Protein AF-A0A2V2RR03-F1 (afdb_monomer_lite)

Sequence (140 aa):
MDYERQLKLQSFLDGELSEGEKREVANWLAQDKEATALLGELRNTRSAMVGFEIGLELPESREFFWSKVSRQIEALEPEPAVSSSPSWLRFLRRVLVPTAAIAALVLAAFLVTTQSPPRYSGAETALDDSGAFTYHDYDE

Radius of gyration: 44.6 Å; chains: 1; bounding box: 55×98×102 Å

pLDDT: mean 81.26, std 16.94, range [43.44, 97.75]

Secondary structure (DSSP, 8-state):
--HHHHHHHHHHHHT-S-HHHHHHHHHHHHH-HHHHHHHHHHHHHHHHHTT-S-----SS-HHHHHHHHHHHHHHHS----------HHHHHHHHHHHHHHHHHHHHHHHHHHHT-------------------------

Foldseek 3Di:
DDDVVLVLLVCLVVVVDDPVSVVVLVVVCVPDPVSVVSNVVVVVVVVVCVPVPPPDDDPDDPVVVVVVVVVVVVVPPPDPPPPPPPPVVVVVCVVVVVVVVVVVVVVVVVVVVVPDDDDPDDDPDDDDDDDDDDDDDDDD

Structure (mmCIF, N/CA/C/O backbone):
data_AF-A0A2V2RR03-F1
#
_entry.id   AF-A0A2V2RR03-F1
#
loop_
_atom_site.group_PDB
_atom_site.id
_atom_site.type_symbol
_atom_site.label_atom_id
_atom_site.label_alt_id
_atom_site.label_comp_id
_atom_site.label_asym_id
_atom_site.label_entity_id
_atom_site.label_seq_id
_atom_site.pdbx_PDB_ins_code
_atom_site.Cartn_x
_atom_site.Cartn_y
_atom_site.Cartn_z
_atom_site.occupancy
_atom_site.B_iso_or_equiv
_atom_site.auth_seq_id
_atom_site.auth_comp_id
_atom_site.auth_asym_id
_atom_site.auth_atom_id
_atom_site.pdbx_PDB_model_num
ATOM 1 N N . MET A 1 1 ? -20.525 -1.340 5.918 1.00 82.19 1 MET A N 1
ATOM 2 C CA . MET A 1 1 ? -19.130 -1.255 6.414 1.00 82.19 1 MET A CA 1
ATOM 3 C C . MET A 1 1 ? -18.468 0.091 6.078 1.00 82.19 1 MET A C 1
ATOM 5 O O . MET A 1 1 ? -18.813 0.661 5.054 1.00 82.19 1 MET A O 1
ATOM 9 N N . ASP A 1 2 ? -17.548 0.594 6.918 1.00 94.06 2 ASP A N 1
ATOM 10 C CA . ASP A 1 2 ? -16.790 1.856 6.717 1.00 94.06 2 ASP A CA 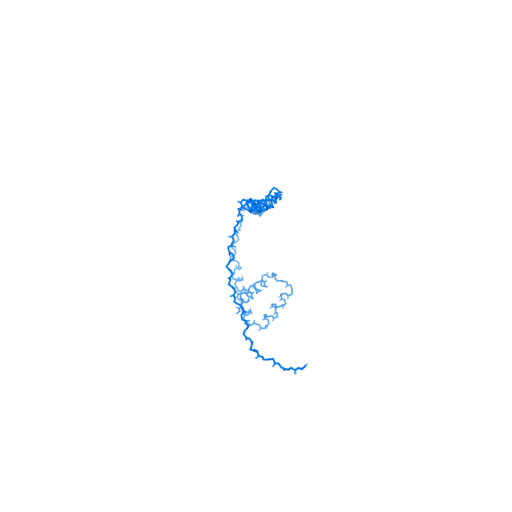1
ATOM 11 C C . ASP A 1 2 ? -15.483 1.653 5.916 1.00 94.06 2 ASP A C 1
ATOM 13 O O . ASP A 1 2 ? -14.931 0.551 5.920 1.00 94.06 2 ASP A O 1
ATOM 17 N N . TYR A 1 3 ? -14.981 2.703 5.261 1.00 95.75 3 TYR A N 1
ATOM 18 C CA . TYR A 1 3 ? -13.834 2.673 4.344 1.00 95.75 3 TYR A CA 1
ATOM 19 C C . TYR A 1 3 ? -12.522 2.244 5.015 1.00 95.75 3 TYR A C 1
ATOM 21 O O . TYR A 1 3 ? -11.841 1.351 4.515 1.00 95.75 3 TYR A O 1
ATOM 29 N N . GLU A 1 4 ? -12.207 2.782 6.194 1.00 96.25 4 GLU A N 1
ATOM 30 C CA . GLU A 1 4 ? -11.002 2.399 6.953 1.00 96.25 4 GLU A CA 1
ATOM 31 C C . GLU A 1 4 ? -10.974 0.896 7.256 1.00 96.25 4 GLU A C 1
ATOM 33 O O . GLU A 1 4 ? -9.943 0.224 7.196 1.00 96.25 4 GLU A O 1
ATOM 38 N N . ARG A 1 5 ? -12.150 0.323 7.522 1.00 95.00 5 ARG A N 1
ATOM 39 C CA . ARG A 1 5 ? -12.283 -1.111 7.771 1.00 95.00 5 ARG A CA 1
ATOM 40 C C . ARG A 1 5 ? -12.100 -1.937 6.496 1.00 95.00 5 ARG A C 1
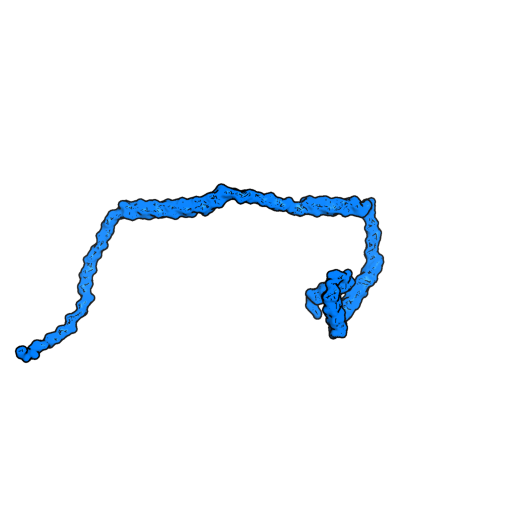ATOM 42 O O . ARG A 1 5 ? -11.582 -3.049 6.574 1.00 95.00 5 ARG A O 1
ATOM 49 N N . GLN A 1 6 ? -12.506 -1.416 5.338 1.00 96.38 6 GLN A N 1
ATOM 50 C CA . GLN A 1 6 ? -12.251 -2.058 4.043 1.00 96.38 6 GLN A CA 1
ATOM 51 C C . GLN A 1 6 ? -10.750 -2.089 3.741 1.00 96.38 6 GLN A C 1
ATOM 53 O O . GLN A 1 6 ? -10.234 -3.150 3.392 1.00 96.38 6 GLN A O 1
ATOM 58 N N . LEU A 1 7 ? -10.041 -0.976 3.959 1.00 97.19 7 LEU A N 1
ATOM 59 C CA . LEU A 1 7 ? -8.582 -0.923 3.825 1.00 97.19 7 LEU A CA 1
ATOM 60 C C . LEU A 1 7 ? -7.896 -1.909 4.772 1.00 97.19 7 LEU A C 1
ATOM 62 O O . LEU A 1 7 ? -7.027 -2.664 4.344 1.00 97.19 7 LEU A O 1
ATOM 66 N N . LYS A 1 8 ? -8.347 -1.997 6.029 1.00 96.94 8 LYS A N 1
ATOM 67 C CA . LYS A 1 8 ? -7.797 -2.962 6.993 1.00 96.94 8 LYS A CA 1
ATOM 68 C C . LYS A 1 8 ? -7.958 -4.418 6.526 1.00 96.94 8 LYS A C 1
ATOM 70 O O . LYS A 1 8 ? -7.048 -5.220 6.724 1.00 96.94 8 LYS A O 1
ATOM 75 N N . LEU A 1 9 ? -9.071 -4.771 5.869 1.00 97.19 9 LEU A N 1
ATOM 76 C CA . LEU A 1 9 ? -9.233 -6.097 5.250 1.00 97.19 9 LEU A CA 1
ATOM 77 C C . LEU A 1 9 ? -8.321 -6.313 4.035 1.00 97.19 9 LEU A C 1
ATOM 79 O O . LEU A 1 9 ? -7.837 -7.429 3.850 1.00 97.19 9 LEU A O 1
ATOM 83 N N . GLN A 1 10 ? -8.072 -5.280 3.225 1.00 97.31 10 GLN A N 1
ATOM 84 C CA . GLN A 1 10 ? -7.123 -5.360 2.107 1.00 97.31 10 GLN A CA 1
ATOM 85 C C . GLN A 1 10 ? -5.698 -5.584 2.621 1.00 97.31 10 GLN A C 1
ATOM 87 O O . GLN A 1 10 ? -5.071 -6.572 2.252 1.00 97.31 10 GLN A O 1
ATOM 92 N N . SER A 1 11 ? -5.238 -4.784 3.586 1.00 97.75 11 SER A N 1
ATOM 93 C CA . SER A 1 11 ? -3.927 -4.977 4.221 1.00 97.75 11 SER A CA 1
ATOM 94 C C . SER A 1 11 ? -3.793 -6.354 4.880 1.00 97.75 11 SER A C 1
ATOM 96 O O . SER A 1 11 ? -2.718 -6.953 4.868 1.00 97.75 11 SER A O 1
ATOM 98 N N . PHE A 1 12 ? -4.885 -6.893 5.439 1.00 97.38 12 PHE A N 1
ATOM 99 C CA . PHE A 1 12 ? -4.912 -8.263 5.955 1.00 97.38 12 PHE A CA 1
ATOM 100 C C . PHE A 1 12 ? -4.723 -9.311 4.846 1.00 97.38 12 PHE A C 1
ATOM 102 O O . PHE A 1 12 ? -3.983 -10.274 5.047 1.00 97.38 12 PHE A O 1
ATOM 109 N N . LEU A 1 13 ? -5.371 -9.135 3.688 1.00 96.62 13 LEU A N 1
ATOM 110 C CA . LEU A 1 13 ? -5.229 -10.018 2.523 1.00 96.62 13 LEU A CA 1
ATOM 111 C C . LEU A 1 13 ? -3.823 -9.956 1.904 1.00 96.62 13 LEU A C 1
ATOM 113 O O . LEU A 1 13 ? -3.309 -10.988 1.459 1.00 96.62 13 LEU A O 1
ATOM 117 N N . ASP A 1 14 ? -3.224 -8.768 1.888 1.00 95.31 14 ASP A N 1
ATOM 118 C CA . ASP A 1 14 ? -1.888 -8.525 1.340 1.00 95.31 14 ASP A CA 1
ATOM 119 C C . ASP A 1 14 ? -0.774 -8.973 2.299 1.00 95.31 14 ASP A C 1
ATOM 121 O O . ASP A 1 14 ? 0.339 -9.260 1.870 1.00 95.31 14 ASP A O 1
ATOM 125 N N . GLY A 1 15 ? -1.095 -9.151 3.585 1.00 96.06 15 GLY A N 1
ATOM 126 C CA . GLY A 1 15 ? -0.166 -9.645 4.604 1.00 96.06 15 GLY A CA 1
ATOM 127 C C . GLY A 1 15 ? 0.646 -8.553 5.304 1.00 96.06 15 GLY A C 1
ATOM 128 O O . GLY A 1 15 ? 1.530 -8.881 6.093 1.00 96.06 15 GLY A O 1
ATOM 129 N N . GLU A 1 16 ? 0.302 -7.286 5.075 1.00 96.94 16 GLU A N 1
ATOM 130 C CA . GLU A 1 16 ? 1.000 -6.089 5.568 1.00 96.94 16 GLU A CA 1
ATOM 131 C C . GLU A 1 16 ? 0.697 -5.756 7.043 1.00 96.94 16 GLU A C 1
ATOM 133 O O . GLU A 1 16 ? 1.344 -4.904 7.647 1.00 96.94 16 GLU A O 1
ATOM 138 N N . LEU A 1 17 ? -0.291 -6.419 7.656 1.00 96.56 17 LEU A N 1
ATOM 139 C CA . LEU A 1 17 ? -0.653 -6.183 9.058 1.00 96.56 17 LEU A CA 1
ATOM 140 C C . LEU A 1 17 ? 0.330 -6.822 10.048 1.00 96.56 17 LEU A C 1
ATOM 142 O O . LEU A 1 17 ? 0.863 -7.912 9.820 1.00 96.56 17 LEU A O 1
ATOM 146 N N . SER A 1 18 ? 0.486 -6.201 11.220 1.00 96.81 18 SER A N 1
ATOM 147 C CA . SER A 1 18 ? 1.224 -6.806 12.332 1.00 96.81 18 SER A CA 1
ATOM 148 C C . SER A 1 18 ? 0.489 -8.022 12.921 1.00 96.81 18 SER A C 1
ATOM 150 O O . SER A 1 18 ? -0.724 -8.185 12.782 1.00 96.81 18 SER A O 1
ATOM 152 N N . GLU A 1 19 ? 1.199 -8.879 13.663 1.00 95.25 19 GLU A N 1
ATOM 153 C CA . GLU A 1 19 ? 0.601 -10.070 14.294 1.00 95.25 19 GLU A CA 1
ATOM 154 C C . GLU A 1 19 ? -0.497 -9.751 15.323 1.00 95.25 19 GLU A C 1
ATOM 156 O O . GLU A 1 19 ? -1.347 -10.595 15.618 1.00 95.25 19 GLU A O 1
ATOM 161 N N . GLY A 1 20 ? -0.479 -8.554 15.917 1.00 96.38 20 GLY A N 1
ATOM 162 C CA . GLY A 1 20 ? -1.557 -8.086 16.792 1.00 96.38 20 GLY A CA 1
ATOM 163 C C . GLY A 1 20 ? -2.828 -7.785 16.001 1.00 96.38 20 GLY A C 1
ATOM 164 O O . GLY A 1 20 ? -3.903 -8.289 16.325 1.00 96.38 20 GLY A O 1
ATOM 165 N N . GLU A 1 21 ? -2.683 -7.033 14.915 1.00 96.19 21 GLU A N 1
ATOM 166 C CA . GLU A 1 21 ? -3.791 -6.617 14.053 1.00 96.19 21 GLU A CA 1
ATOM 167 C C . GLU A 1 21 ? -4.387 -7.791 13.276 1.00 96.19 21 GLU A C 1
ATOM 169 O O . GLU A 1 21 ? -5.605 -7.878 13.142 1.00 96.19 21 GLU A O 1
ATOM 174 N N . LYS A 1 22 ? -3.565 -8.751 12.834 1.00 97.31 22 LYS A N 1
ATOM 175 C CA . LYS A 1 22 ? -4.058 -9.990 12.210 1.00 97.31 22 LYS A CA 1
ATOM 176 C C . LYS A 1 22 ? -5.028 -10.742 13.121 1.00 97.31 22 LYS A C 1
ATOM 178 O O . LYS A 1 22 ? -6.057 -11.223 12.651 1.00 97.31 22 LYS A O 1
ATOM 183 N N . ARG A 1 23 ? -4.732 -10.827 14.424 1.00 96.69 23 ARG A N 1
ATOM 184 C CA . ARG A 1 23 ? -5.617 -11.471 15.412 1.00 96.69 23 ARG A CA 1
ATOM 185 C C . ARG A 1 23 ? -6.907 -10.687 15.624 1.00 96.69 23 ARG A C 1
ATOM 187 O O . ARG A 1 23 ? -7.972 -11.289 15.717 1.00 96.69 23 ARG A O 1
ATOM 194 N N . GLU A 1 24 ? -6.821 -9.362 15.674 1.00 96.38 24 GLU A N 1
ATOM 195 C CA . GLU A 1 24 ? -7.996 -8.491 15.764 1.00 96.38 24 GLU A CA 1
ATOM 196 C C . GLU A 1 24 ? -8.926 -8.691 14.559 1.00 96.38 24 GLU A C 1
ATOM 198 O O . GLU A 1 24 ? -10.120 -8.941 14.731 1.00 96.38 24 GLU A O 1
ATOM 203 N N . VAL A 1 25 ? -8.366 -8.669 13.346 1.00 96.38 25 VAL A N 1
ATOM 204 C CA . VAL A 1 25 ? -9.122 -8.888 12.108 1.00 96.38 25 VAL A CA 1
ATOM 205 C C . VAL A 1 25 ? -9.696 -10.305 12.052 1.00 96.38 25 VAL A C 1
ATOM 207 O O . VAL A 1 25 ? -10.854 -10.466 11.681 1.00 96.38 25 VAL A O 1
ATOM 210 N N . ALA A 1 26 ? -8.956 -11.330 12.485 1.00 95.88 26 ALA A N 1
ATOM 211 C CA . ALA A 1 26 ? -9.463 -12.702 12.552 1.00 95.88 26 ALA A CA 1
ATOM 212 C C . ALA A 1 26 ? -10.668 -12.843 13.501 1.00 95.88 26 ALA A C 1
ATOM 214 O O . ALA A 1 26 ? -11.656 -13.493 13.156 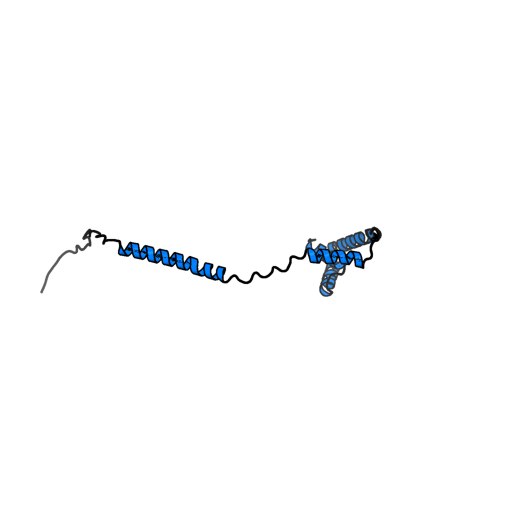1.00 95.88 26 ALA A O 1
ATOM 215 N N . ASN A 1 27 ? -10.617 -12.200 14.671 1.00 96.56 27 ASN A N 1
ATOM 216 C CA . ASN A 1 27 ? -11.735 -12.191 15.616 1.00 96.56 27 ASN A CA 1
ATOM 217 C C . ASN A 1 27 ? -12.953 -11.458 15.047 1.00 96.56 27 ASN A C 1
ATOM 219 O O . ASN A 1 27 ? -14.082 -11.915 15.210 1.00 96.56 27 ASN A O 1
ATOM 223 N N . TRP A 1 28 ? -12.725 -10.341 14.361 1.00 96.44 28 TRP A N 1
ATOM 224 C CA . TRP A 1 28 ? -13.789 -9.596 13.701 1.00 96.44 28 TRP A CA 1
ATOM 225 C C . TRP A 1 28 ? -14.435 -10.406 12.567 1.00 96.44 28 TRP A C 1
ATOM 227 O O . TRP A 1 28 ? -15.659 -10.520 12.534 1.00 96.44 28 TRP A O 1
ATOM 237 N N . LEU A 1 29 ? -13.645 -11.063 11.711 1.00 97.00 29 LEU A N 1
ATOM 238 C CA . LEU A 1 29 ? -14.145 -11.953 10.655 1.00 97.00 29 LEU A CA 1
ATOM 239 C C . LEU A 1 29 ? -14.995 -13.106 11.211 1.00 97.00 29 LEU A C 1
ATOM 241 O O . LEU A 1 29 ? -15.973 -13.503 10.588 1.00 97.00 29 LEU A O 1
ATOM 245 N N . ALA A 1 30 ? -14.675 -13.622 12.401 1.00 96.31 30 ALA A N 1
ATOM 246 C CA . ALA A 1 30 ? -15.467 -14.677 13.034 1.00 96.31 30 ALA A CA 1
ATOM 247 C C . ALA A 1 30 ? -16.882 -14.222 13.449 1.00 96.31 30 ALA A C 1
ATOM 249 O O . ALA A 1 30 ? -17.768 -15.058 13.632 1.00 96.31 30 ALA A O 1
ATOM 250 N N . GLN A 1 31 ? -17.097 -12.917 13.620 1.00 95.94 31 GLN A N 1
ATOM 251 C CA . GLN A 1 31 ? -18.343 -12.345 14.136 1.00 95.94 31 GLN A CA 1
ATOM 252 C C . GLN A 1 31 ? -19.133 -11.583 13.066 1.00 95.94 31 GLN A C 1
ATOM 254 O O . GLN A 1 31 ? -20.350 -11.440 13.182 1.00 95.94 31 GLN A O 1
ATOM 259 N N . ASP A 1 32 ? -18.458 -11.113 12.019 1.00 96.94 32 ASP A N 1
ATOM 260 C CA . ASP A 1 32 ? -19.019 -10.221 11.015 1.00 96.94 32 ASP A CA 1
ATOM 261 C C . ASP A 1 32 ? -19.126 -10.907 9.642 1.00 96.94 32 ASP A C 1
ATOM 263 O O . ASP A 1 32 ? -18.140 -11.224 8.964 1.00 96.94 32 ASP A O 1
ATOM 267 N N . LYS A 1 33 ? -20.377 -11.130 9.224 1.00 96.31 33 LYS A N 1
ATOM 268 C CA . LYS A 1 33 ? -20.701 -11.737 7.928 1.00 96.31 33 LYS A CA 1
ATOM 269 C C . LYS A 1 33 ? -20.409 -10.802 6.755 1.00 96.31 33 LYS A C 1
ATOM 271 O O . LYS A 1 33 ? -20.030 -11.299 5.698 1.00 96.31 33 LYS A O 1
ATOM 276 N N . GLU A 1 34 ? -20.580 -9.491 6.930 1.00 96.56 34 GLU A N 1
ATOM 277 C CA . GLU A 1 34 ? -20.292 -8.494 5.890 1.00 96.56 34 GLU A CA 1
ATOM 278 C C . GLU A 1 34 ? -18.782 -8.470 5.611 1.00 96.56 34 GLU A C 1
ATOM 280 O O . GLU A 1 34 ? -18.363 -8.585 4.459 1.00 96.56 34 GLU A O 1
ATOM 285 N N . ALA A 1 35 ? -17.960 -8.450 6.666 1.00 96.81 35 ALA A N 1
ATOM 286 C CA . ALA A 1 35 ? -16.500 -8.501 6.550 1.00 96.81 35 ALA A CA 1
ATOM 287 C C . ALA A 1 35 ? -16.004 -9.800 5.887 1.00 96.81 35 ALA A C 1
ATOM 289 O O . ALA A 1 35 ? -15.113 -9.773 5.035 1.00 96.81 35 ALA A O 1
ATOM 290 N N . THR A 1 36 ? -16.605 -10.941 6.240 1.00 97.56 36 THR A N 1
ATOM 291 C CA . THR A 1 36 ? -16.273 -12.240 5.631 1.00 97.56 36 THR A CA 1
ATOM 292 C C . THR A 1 36 ? -16.630 -12.285 4.146 1.00 97.56 36 THR A C 1
ATOM 294 O O . THR A 1 36 ? -15.838 -12.785 3.344 1.00 97.56 36 THR A O 1
ATOM 297 N N . ALA A 1 37 ? -17.798 -11.753 3.770 1.00 97.69 37 ALA A N 1
ATOM 298 C CA . ALA A 1 37 ? -18.225 -11.677 2.377 1.00 97.69 37 ALA A CA 1
ATOM 299 C C . ALA A 1 37 ? -17.265 -10.807 1.551 1.00 97.69 37 ALA A C 1
ATOM 301 O O . ALA A 1 37 ? -16.762 -11.269 0.526 1.00 97.69 37 ALA A O 1
ATOM 302 N N . LEU A 1 38 ? -16.923 -9.614 2.050 1.00 97.06 38 LEU A N 1
ATOM 303 C CA . LEU A 1 38 ? -15.987 -8.711 1.378 1.00 97.06 38 LEU A CA 1
ATOM 304 C C . LEU A 1 38 ? -14.595 -9.338 1.216 1.00 97.06 38 LEU A C 1
ATOM 306 O O . LEU A 1 38 ? -14.009 -9.280 0.138 1.00 97.06 38 LEU A O 1
ATOM 310 N N . LEU A 1 39 ? -14.065 -9.994 2.253 1.00 97.44 39 LEU A N 1
ATOM 311 C CA . LEU A 1 39 ? -12.784 -10.697 2.139 1.00 97.44 39 LEU A CA 1
ATOM 312 C C . LEU A 1 39 ? -12.838 -11.822 1.088 1.00 97.44 39 LEU A C 1
ATOM 314 O O . LEU A 1 39 ? -11.850 -12.068 0.392 1.00 97.44 39 LEU A O 1
ATOM 318 N N . GLY A 1 40 ? -13.983 -12.497 0.956 1.00 97.75 40 GLY A N 1
ATOM 319 C CA . GLY A 1 40 ? -14.234 -13.471 -0.107 1.00 97.75 40 GLY A CA 1
ATOM 320 C C . GLY A 1 40 ? -14.190 -12.845 -1.504 1.00 97.75 40 GLY A C 1
ATOM 321 O O . GLY A 1 40 ? -13.503 -13.364 -2.382 1.00 97.75 40 GLY A O 1
ATOM 322 N N . GLU A 1 41 ? -14.853 -11.707 -1.703 1.00 97.06 41 GLU A N 1
ATOM 323 C CA . GLU A 1 41 ? -14.832 -10.963 -2.972 1.00 97.06 41 GLU A CA 1
ATOM 324 C C . GLU A 1 41 ? -13.430 -10.468 -3.345 1.00 97.06 41 GLU A C 1
ATOM 326 O O . GLU A 1 41 ? -13.012 -10.601 -4.499 1.00 97.06 41 GLU A O 1
ATOM 331 N N . LEU A 1 42 ? -12.665 -9.963 -2.371 1.00 97.00 42 LEU A N 1
ATOM 332 C CA . LEU A 1 42 ? -11.281 -9.532 -2.584 1.00 97.00 42 LEU A CA 1
ATOM 333 C C . LEU A 1 42 ? -10.385 -10.705 -3.005 1.00 97.00 42 LEU A C 1
ATOM 335 O O . LEU A 1 42 ? -9.595 -10.582 -3.941 1.00 97.00 42 LEU A O 1
ATOM 339 N N . ARG A 1 43 ? -10.543 -11.874 -2.368 1.00 96.69 43 ARG A N 1
ATOM 340 C CA . ARG A 1 43 ? -9.830 -13.100 -2.764 1.00 96.69 43 ARG A CA 1
ATOM 341 C C . ARG A 1 43 ? -10.195 -13.536 -4.177 1.00 96.69 43 ARG A C 1
ATOM 343 O O . ARG A 1 43 ? -9.298 -13.838 -4.956 1.00 96.69 43 ARG A O 1
ATOM 350 N N . ASN A 1 44 ? -11.482 -13.523 -4.513 1.00 95.69 44 ASN A N 1
ATOM 351 C CA . ASN A 1 44 ? -11.949 -13.879 -5.851 1.00 95.69 44 ASN A CA 1
ATOM 352 C C . ASN A 1 44 ? -11.391 -12.922 -6.907 1.00 95.69 44 ASN A C 1
ATOM 354 O O . ASN A 1 44 ? -10.926 -13.377 -7.947 1.00 95.69 44 ASN A O 1
ATOM 358 N N . THR A 1 45 ? -11.376 -11.620 -6.620 1.00 93.31 45 THR A N 1
ATOM 359 C CA . THR A 1 45 ? -10.778 -10.605 -7.497 1.00 93.31 45 THR A CA 1
ATOM 360 C C . THR A 1 45 ? -9.290 -10.869 -7.703 1.00 93.31 45 THR A C 1
ATOM 362 O O . THR A 1 45 ? -8.843 -10.957 -8.844 1.00 93.31 45 THR A O 1
ATOM 365 N N . ARG A 1 46 ? -8.530 -11.090 -6.621 1.00 91.69 46 ARG A N 1
ATOM 366 C CA . ARG A 1 46 ? -7.103 -11.435 -6.709 1.00 91.69 46 ARG A CA 1
ATOM 367 C C . ARG A 1 46 ? -6.894 -12.677 -7.570 1.00 91.69 46 ARG A C 1
ATOM 369 O O . ARG A 1 46 ? -6.082 -12.647 -8.484 1.00 91.69 46 ARG A O 1
ATOM 376 N N . SER A 1 47 ? -7.649 -13.745 -7.322 1.00 91.44 47 SER A N 1
ATOM 377 C CA . SER A 1 47 ? -7.573 -14.979 -8.110 1.00 91.44 47 SER A CA 1
ATOM 378 C C . SER A 1 47 ? -7.948 -14.774 -9.576 1.00 91.44 47 SER A C 1
ATOM 380 O O . SER A 1 47 ? -7.314 -15.372 -10.437 1.00 91.44 47 SER A O 1
ATOM 382 N N . ALA A 1 48 ? -8.932 -13.924 -9.872 1.00 90.94 48 ALA A N 1
ATOM 383 C CA . ALA A 1 48 ? -9.315 -13.592 -11.240 1.00 90.94 48 ALA A CA 1
ATOM 384 C C . ALA A 1 48 ? -8.234 -12.789 -11.974 1.00 90.94 48 ALA A C 1
ATOM 386 O O . ALA A 1 48 ? -8.171 -12.858 -13.194 1.00 90.94 48 ALA A O 1
ATOM 387 N N . MET A 1 49 ? -7.387 -12.048 -11.253 1.00 88.19 49 MET A N 1
ATOM 388 C CA . MET A 1 49 ? -6.258 -11.309 -11.824 1.00 88.19 49 MET A CA 1
ATOM 389 C C . MET A 1 49 ? -5.010 -12.179 -12.033 1.00 88.19 49 MET A C 1
ATOM 391 O O . MET A 1 49 ? -4.193 -11.865 -12.900 1.00 88.19 49 MET A O 1
ATOM 395 N N . VAL A 1 50 ? -4.859 -13.282 -11.288 1.00 85.25 50 VAL A N 1
ATOM 396 C CA . VAL A 1 50 ? -3.728 -14.209 -11.458 1.00 85.25 50 VAL A CA 1
ATOM 397 C C . VAL A 1 50 ? -3.731 -14.760 -12.889 1.00 85.25 50 VAL A C 1
ATOM 399 O O . VAL A 1 50 ? -4.675 -15.419 -13.314 1.00 85.25 50 VAL A O 1
ATOM 402 N N . GLY A 1 51 ? -2.656 -14.493 -13.633 1.00 73.50 51 GLY A N 1
ATOM 403 C CA . GLY A 1 51 ? -2.501 -14.900 -15.036 1.00 73.50 51 GLY A CA 1
ATOM 404 C C . GLY A 1 51 ? -2.893 -13.840 -16.074 1.00 73.50 51 GLY A C 1
ATOM 405 O O . GLY A 1 51 ? -2.600 -14.033 -17.251 1.00 73.50 51 GLY A O 1
ATOM 406 N N . PHE A 1 52 ? -3.483 -12.713 -15.658 1.00 73.00 52 PHE A N 1
ATOM 407 C CA . PHE A 1 52 ? -3.659 -11.519 -16.504 1.00 73.00 52 PHE A CA 1
ATOM 408 C C . PHE A 1 52 ? -2.534 -10.494 -16.342 1.00 73.00 52 PHE A C 1
ATOM 410 O O . PHE A 1 52 ? -2.515 -9.474 -17.031 1.00 73.00 52 PHE A O 1
ATOM 417 N N . GLU A 1 53 ? -1.576 -10.764 -15.458 1.00 75.38 53 GLU A N 1
ATOM 418 C CA . GLU A 1 53 ? -0.309 -10.049 -15.440 1.00 75.38 53 GLU A CA 1
ATOM 419 C C . GLU A 1 53 ? 0.429 -10.392 -16.734 1.00 75.38 53 GLU A C 1
ATOM 421 O O . GLU A 1 53 ? 0.985 -11.480 -16.893 1.00 75.38 53 GLU A O 1
ATOM 426 N N . ILE A 1 54 ? 0.372 -9.478 -17.705 1.00 74.00 54 ILE A N 1
ATOM 427 C CA . ILE A 1 54 ? 1.192 -9.576 -18.906 1.00 74.00 54 ILE A CA 1
ATOM 428 C C . ILE A 1 54 ? 2.630 -9.640 -18.400 1.00 74.00 54 ILE A C 1
ATOM 430 O O . ILE A 1 54 ? 3.101 -8.688 -17.777 1.00 74.00 54 ILE A O 1
ATOM 434 N N . GLY A 1 55 ? 3.300 -10.769 -18.638 1.00 70.31 55 GLY A N 1
ATOM 435 C CA . GLY A 1 55 ? 4.721 -10.959 -18.362 1.00 70.31 55 GLY A CA 1
ATOM 436 C C . GLY A 1 55 ? 5.549 -10.062 -19.275 1.00 70.31 55 GLY A C 1
ATOM 437 O O . GLY A 1 55 ? 6.180 -10.534 -20.216 1.00 70.31 55 GLY A O 1
ATOM 438 N N . LEU A 1 56 ? 5.464 -8.753 -19.051 1.00 76.38 56 LEU A N 1
ATOM 439 C CA . LEU A 1 56 ? 6.211 -7.735 -19.761 1.00 76.38 56 LEU A CA 1
ATOM 440 C C . LEU A 1 56 ? 7.666 -7.877 -19.343 1.00 76.38 56 LEU A C 1
ATOM 442 O O . LEU A 1 56 ? 8.092 -7.369 -18.306 1.00 76.38 56 LEU A O 1
ATOM 446 N N . GLU A 1 57 ? 8.426 -8.589 -20.162 1.00 81.94 57 GLU A N 1
ATOM 447 C CA . GLU A 1 57 ? 9.871 -8.558 -20.061 1.00 81.94 57 GLU A CA 1
ATOM 448 C C . GLU A 1 57 ? 10.356 -7.186 -20.528 1.00 81.94 57 GLU A C 1
ATOM 450 O O . GLU A 1 57 ? 10.081 -6.734 -21.643 1.00 81.94 57 GLU A O 1
ATOM 455 N N . LEU A 1 58 ? 11.061 -6.494 -19.638 1.00 82.69 58 LEU A N 1
ATOM 456 C CA . LEU A 1 58 ? 11.777 -5.284 -20.001 1.00 82.69 58 LEU A CA 1
ATOM 457 C C . LEU A 1 58 ? 12.921 -5.675 -20.952 1.00 82.69 58 LEU A C 1
ATOM 459 O O . LEU A 1 58 ? 13.635 -6.638 -20.673 1.00 82.69 58 LEU A O 1
ATOM 463 N N . PRO A 1 59 ? 13.159 -4.922 -22.043 1.00 87.94 59 PRO A N 1
ATOM 464 C CA . PRO A 1 59 ? 14.256 -5.201 -22.976 1.00 87.94 59 PRO A CA 1
ATOM 465 C C . PRO A 1 59 ? 15.644 -4.933 -22.367 1.00 87.94 59 PRO A C 1
ATOM 467 O O . PRO A 1 59 ? 16.664 -5.111 -23.028 1.00 87.94 59 PRO A O 1
ATOM 470 N N . GLU A 1 60 ? 15.688 -4.460 -21.124 1.00 89.75 60 GLU A N 1
ATOM 471 C CA . GLU A 1 60 ? 16.894 -4.112 -20.394 1.00 89.75 60 GLU A CA 1
ATOM 472 C C . GLU A 1 60 ? 17.037 -4.935 -19.118 1.00 89.75 60 GLU A C 1
ATOM 474 O O . GLU A 1 60 ? 16.056 -5.437 -18.567 1.00 89.75 60 GLU A O 1
ATOM 479 N N . SER A 1 61 ? 18.275 -5.062 -18.632 1.00 91.44 61 SER A N 1
ATOM 480 C CA . SER A 1 61 ? 18.520 -5.768 -17.378 1.00 91.44 61 SER A CA 1
ATOM 481 C C . SER A 1 61 ? 17.831 -5.049 -16.217 1.00 91.44 61 SER A C 1
ATOM 483 O O . SER A 1 61 ? 17.704 -3.818 -16.195 1.00 91.44 61 SER A O 1
ATOM 485 N N . ARG A 1 62 ? 17.418 -5.830 -15.217 1.00 88.88 62 ARG A N 1
ATOM 486 C CA . ARG A 1 62 ? 16.772 -5.324 -14.004 1.00 88.88 62 ARG A CA 1
ATOM 487 C C . ARG A 1 62 ? 17.614 -4.232 -13.338 1.00 88.88 62 ARG A C 1
ATOM 489 O O . ARG A 1 62 ? 17.077 -3.207 -12.929 1.00 88.88 62 ARG A O 1
ATOM 496 N N . GLU A 1 63 ? 18.924 -4.437 -13.244 1.00 93.19 63 GLU A N 1
ATOM 497 C CA . GLU A 1 63 ? 19.867 -3.506 -12.616 1.00 93.19 63 GLU A CA 1
ATOM 498 C C . GLU A 1 63 ? 19.914 -2.178 -13.372 1.00 93.19 63 GLU A C 1
ATOM 500 O O . GLU A 1 63 ? 19.928 -1.113 -12.754 1.00 93.19 63 GLU A O 1
ATOM 505 N N . PHE A 1 64 ? 19.889 -2.230 -14.706 1.00 94.31 64 PHE A N 1
ATOM 506 C CA . PHE A 1 64 ? 19.892 -1.031 -15.531 1.00 94.31 64 PHE A CA 1
ATOM 507 C C . PHE A 1 64 ? 18.595 -0.231 -15.365 1.00 94.31 64 PHE A C 1
ATOM 509 O O . PHE A 1 64 ? 18.667 0.978 -15.126 1.00 94.31 64 PHE A O 1
ATOM 516 N N . PHE A 1 65 ? 17.435 -0.895 -15.384 1.00 93.19 65 PHE A N 1
ATOM 517 C CA . PHE A 1 65 ? 16.140 -0.250 -15.139 1.00 93.19 65 PHE A CA 1
ATOM 518 C C . PHE A 1 65 ? 16.102 0.444 -13.770 1.00 93.19 65 PHE A C 1
ATOM 520 O O . PHE A 1 65 ? 15.859 1.650 -13.683 1.00 93.19 65 PHE A O 1
ATOM 527 N N . TRP A 1 66 ? 16.426 -0.285 -12.696 1.00 95.31 66 TRP A N 1
ATOM 528 C CA . TRP A 1 66 ? 16.404 0.275 -11.340 1.00 95.31 66 TRP A CA 1
ATOM 529 C C . TRP A 1 66 ? 17.445 1.380 -11.136 1.00 95.31 66 TRP A C 1
ATOM 531 O O . TRP A 1 66 ? 17.179 2.329 -10.398 1.00 95.31 66 TRP A O 1
ATOM 541 N N . SER A 1 67 ? 18.585 1.334 -11.835 1.00 94.81 67 SER A N 1
ATOM 542 C CA . SER A 1 67 ? 19.575 2.417 -11.778 1.00 94.81 67 SER A CA 1
ATOM 543 C C . SER A 1 67 ? 19.037 3.743 -12.327 1.00 94.81 67 SER A C 1
ATOM 545 O O . SER A 1 67 ? 19.335 4.800 -11.769 1.00 94.81 67 SER A O 1
ATOM 547 N N . LYS A 1 68 ? 18.212 3.710 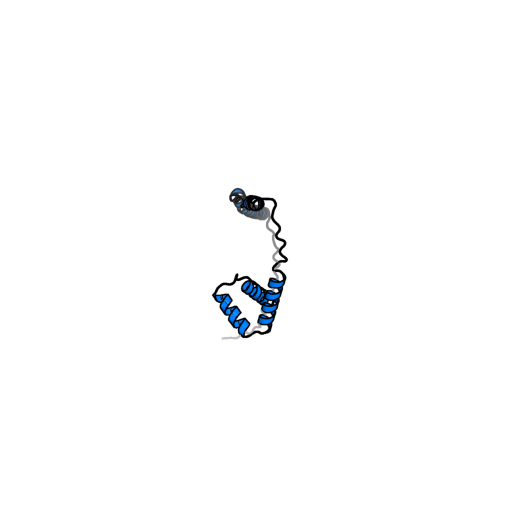-13.384 1.00 94.50 68 LYS A N 1
ATOM 548 C CA . LYS A 1 68 ? 17.566 4.915 -13.926 1.00 94.50 68 LYS A CA 1
ATOM 549 C C . LYS A 1 68 ? 16.561 5.485 -12.939 1.00 94.50 68 LYS A C 1
ATOM 551 O O . LYS A 1 68 ? 16.560 6.690 -12.719 1.00 94.50 68 LYS A O 1
ATOM 556 N N . VAL A 1 69 ? 15.742 4.619 -12.335 1.00 93.81 69 VAL A N 1
ATOM 557 C CA . VAL A 1 69 ? 14.753 5.021 -11.325 1.00 93.81 69 VAL A CA 1
ATOM 558 C C . VAL A 1 69 ? 15.445 5.687 -10.133 1.00 93.81 69 VAL A C 1
ATOM 560 O O . VAL A 1 69 ? 15.051 6.790 -9.772 1.00 93.81 69 VAL A O 1
ATOM 563 N N . SER A 1 70 ? 16.515 5.088 -9.590 1.00 93.88 70 SER A N 1
ATOM 564 C CA . SER A 1 70 ? 17.303 5.677 -8.488 1.00 93.88 70 SER A CA 1
ATOM 565 C C . SER A 1 70 ? 17.800 7.077 -8.838 1.00 93.88 70 SER A C 1
ATOM 567 O O . SER A 1 70 ? 17.518 8.034 -8.126 1.00 93.88 70 SER A O 1
ATOM 569 N N . ARG A 1 71 ? 18.452 7.221 -9.998 1.00 92.38 71 ARG A N 1
ATOM 570 C CA . ARG A 1 71 ? 18.972 8.514 -10.465 1.00 92.38 71 ARG A CA 1
ATOM 571 C C . ARG A 1 71 ? 17.873 9.556 -10.645 1.00 92.38 71 ARG A C 1
ATOM 573 O O . ARG A 1 71 ? 18.096 10.730 -10.379 1.00 92.38 71 ARG A O 1
ATOM 580 N N . GLN A 1 72 ? 16.703 9.142 -11.127 1.00 93.25 72 GLN A N 1
ATOM 581 C CA . GLN A 1 72 ? 15.573 10.044 -11.319 1.00 93.25 72 GLN A CA 1
ATOM 582 C C . GLN A 1 72 ? 14.992 10.503 -9.976 1.00 93.25 72 GLN A C 1
ATOM 584 O O . GLN A 1 72 ? 14.620 11.666 -9.859 1.00 93.25 72 GLN A O 1
ATOM 589 N N . ILE A 1 73 ? 14.929 9.616 -8.976 1.00 91.44 73 ILE A N 1
ATOM 590 C CA . ILE A 1 73 ? 14.512 9.961 -7.611 1.00 91.44 73 ILE A CA 1
ATOM 591 C C . ILE A 1 73 ? 15.504 10.954 -7.006 1.00 91.44 73 ILE A C 1
ATOM 593 O O . ILE A 1 73 ? 15.086 12.029 -6.596 1.00 91.44 73 ILE A O 1
ATOM 597 N N . GLU A 1 74 ? 16.802 10.651 -7.045 1.00 91.00 74 GLU A N 1
ATOM 598 C CA . GLU A 1 74 ? 17.865 11.537 -6.547 1.00 91.00 74 GLU A CA 1
ATOM 599 C C . GLU A 1 74 ? 17.833 12.917 -7.225 1.00 91.00 74 GLU A C 1
ATOM 601 O O . GLU A 1 74 ? 18.032 13.937 -6.578 1.00 91.00 74 GLU A O 1
ATOM 606 N N . ALA A 1 75 ? 17.542 12.972 -8.529 1.00 88.88 75 ALA A N 1
ATOM 607 C CA . ALA A 1 75 ? 17.437 14.232 -9.263 1.00 88.88 75 ALA A CA 1
ATOM 608 C C . ALA A 1 75 ? 16.172 15.045 -8.926 1.00 88.88 75 ALA A C 1
ATOM 610 O O . ALA A 1 75 ? 16.150 16.258 -9.137 1.00 88.88 75 ALA A O 1
ATOM 611 N N . LEU A 1 76 ? 15.103 14.380 -8.477 1.00 86.81 76 LEU A N 1
ATOM 612 C CA . LEU A 1 76 ? 13.837 15.006 -8.087 1.00 86.81 76 LEU A CA 1
ATOM 613 C C . LEU A 1 76 ? 13.765 15.307 -6.590 1.00 86.81 76 LEU A C 1
ATOM 615 O O . LEU A 1 76 ? 12.899 16.082 -6.177 1.00 86.81 76 LEU A O 1
ATOM 619 N N . GLU A 1 77 ? 14.644 14.712 -5.783 1.00 80.88 77 GLU A N 1
ATOM 620 C CA . GLU A 1 77 ? 14.785 15.084 -4.388 1.00 80.88 77 GLU A CA 1
ATOM 621 C C . GLU A 1 77 ? 15.210 16.554 -4.319 1.00 80.88 77 GLU A C 1
ATOM 623 O O . GLU A 1 77 ? 16.238 16.940 -4.882 1.00 80.88 77 GLU A O 1
ATOM 628 N N . PRO A 1 78 ? 14.407 17.420 -3.674 1.00 71.00 78 PRO A N 1
ATOM 629 C CA . PRO A 1 78 ? 14.818 18.791 -3.469 1.00 71.00 78 PRO A CA 1
ATOM 630 C C . PRO A 1 78 ? 16.104 18.765 -2.649 1.00 71.00 78 PRO A C 1
ATOM 632 O O . PRO A 1 78 ? 16.111 18.244 -1.532 1.00 71.00 78 PRO A O 1
ATOM 635 N N . GLU A 1 79 ? 17.170 19.338 -3.215 1.00 68.94 79 GLU A N 1
ATOM 636 C CA . GLU A 1 79 ? 18.408 19.645 -2.499 1.00 68.94 79 GLU A CA 1
ATOM 637 C C . GLU A 1 79 ? 18.038 20.132 -1.091 1.00 68.94 79 GLU A C 1
ATOM 639 O O . GLU A 1 79 ? 17.211 21.053 -0.978 1.00 68.94 79 GLU A O 1
ATOM 644 N N . PRO A 1 80 ? 18.575 19.513 -0.019 1.00 65.31 80 PRO A N 1
ATOM 645 C CA . PRO A 1 80 ? 18.256 19.925 1.337 1.00 65.31 80 PRO A CA 1
ATOM 646 C C . PRO A 1 80 ? 18.517 21.419 1.410 1.00 65.31 80 PRO A C 1
ATOM 648 O O . PRO A 1 80 ? 19.640 21.852 1.154 1.00 65.31 80 PRO A O 1
ATOM 651 N N . ALA A 1 81 ? 17.456 22.195 1.669 1.00 61.78 81 ALA A N 1
ATOM 652 C CA . ALA A 1 81 ? 17.497 23.647 1.613 1.00 61.78 81 ALA A CA 1
ATOM 653 C C . ALA A 1 81 ? 18.743 24.106 2.360 1.00 61.78 81 ALA A C 1
ATOM 655 O O . ALA A 1 81 ? 18.809 23.953 3.583 1.00 61.78 81 ALA A O 1
ATOM 656 N N . VAL A 1 82 ? 19.745 24.589 1.613 1.00 62.53 82 VAL A N 1
ATOM 657 C CA . VAL A 1 82 ? 21.008 25.047 2.182 1.00 62.53 82 VAL A CA 1
ATOM 658 C C . VAL A 1 82 ? 20.592 26.065 3.219 1.00 62.53 82 VAL A C 1
ATOM 660 O O . VAL A 1 82 ? 20.015 27.095 2.863 1.00 62.53 82 VAL A O 1
ATOM 663 N N . SER A 1 83 ? 20.741 25.719 4.499 1.00 59.72 83 SER A N 1
ATOM 664 C CA . SER A 1 83 ? 20.210 26.531 5.580 1.00 59.72 83 SER A CA 1
ATOM 665 C C . SER A 1 83 ? 20.845 27.898 5.417 1.00 59.72 83 SER A C 1
ATOM 667 O O . SER A 1 83 ? 22.050 28.045 5.626 1.00 59.72 83 SER A O 1
ATOM 669 N N . SER A 1 84 ? 20.072 28.877 4.944 1.00 62.81 84 SER A N 1
ATOM 670 C CA . SER A 1 84 ? 20.583 30.219 4.739 1.00 62.81 84 SER A CA 1
ATOM 671 C C . SER A 1 84 ? 21.053 30.681 6.107 1.00 62.81 84 SER A C 1
ATOM 673 O O . SER A 1 84 ? 20.217 30.848 7.003 1.00 62.81 84 SER A O 1
ATOM 675 N N . SER A 1 85 ? 22.371 30.800 6.293 1.00 65.44 85 SER A N 1
ATOM 676 C CA . SER A 1 85 ? 22.951 31.221 7.564 1.00 65.44 85 SER A CA 1
ATOM 677 C C . SER A 1 85 ? 22.182 32.439 8.069 1.00 65.44 85 SER A C 1
ATOM 679 O O . SER A 1 85 ? 21.901 33.344 7.270 1.00 65.44 85 SER A O 1
ATOM 681 N N . PRO A 1 86 ? 21.783 32.472 9.352 1.00 65.62 86 PRO A N 1
ATOM 682 C CA . PRO A 1 86 ? 20.956 33.547 9.868 1.00 65.62 86 PRO A CA 1
ATOM 683 C C . PRO A 1 86 ? 21.640 34.883 9.579 1.00 65.62 86 PRO A C 1
ATOM 685 O O . PRO A 1 86 ? 22.735 35.170 10.061 1.00 65.62 86 PRO A O 1
ATOM 688 N N . SER A 1 87 ? 21.006 35.695 8.730 1.00 75.19 87 SER A N 1
ATOM 689 C CA . SER A 1 87 ? 21.541 36.994 8.341 1.00 75.19 87 SER A CA 1
ATOM 690 C C . SER A 1 87 ? 21.440 37.926 9.545 1.00 75.19 87 SER A C 1
ATOM 692 O O . SER A 1 87 ? 20.391 38.521 9.804 1.00 75.19 87 SER A O 1
ATOM 694 N N . TRP A 1 88 ? 22.530 38.033 10.306 1.00 77.88 88 TRP A N 1
ATOM 695 C CA . TRP A 1 88 ? 22.661 38.910 11.474 1.00 77.88 88 TRP A CA 1
ATOM 696 C C . TRP A 1 88 ? 22.230 40.354 11.161 1.00 77.88 88 TRP A C 1
ATOM 698 O O . TRP A 1 88 ? 21.585 41.008 11.977 1.00 77.88 88 TRP A O 1
ATOM 708 N N . LEU A 1 89 ? 22.473 40.808 9.927 1.00 79.19 89 LEU A N 1
ATOM 709 C CA . LEU A 1 89 ? 22.021 42.095 9.395 1.00 79.19 89 LEU A CA 1
ATOM 710 C C . LEU A 1 89 ? 20.491 42.234 9.386 1.00 79.19 89 LEU A C 1
ATOM 712 O O . LEU A 1 89 ? 19.965 43.308 9.683 1.00 79.19 89 LEU A O 1
ATOM 716 N N . ARG A 1 90 ? 19.757 41.163 9.063 1.00 80.31 90 ARG A N 1
ATOM 717 C CA . ARG A 1 90 ? 18.285 41.154 9.049 1.00 80.31 90 ARG A CA 1
ATOM 718 C C . ARG A 1 90 ? 17.716 41.208 10.464 1.00 80.31 90 ARG A C 1
ATOM 720 O O . ARG A 1 90 ? 16.745 41.927 10.693 1.00 80.31 90 ARG A O 1
ATOM 727 N N . PHE A 1 91 ? 18.334 40.495 11.406 1.00 79.25 91 PHE A N 1
ATOM 728 C CA . PHE A 1 91 ? 17.969 40.568 12.822 1.00 79.25 91 PHE A CA 1
ATOM 729 C C . PHE A 1 91 ? 18.231 41.970 13.389 1.00 79.25 91 PHE A C 1
ATOM 731 O O . PHE A 1 91 ? 17.335 42.574 13.975 1.00 79.25 91 PHE A O 1
ATOM 738 N N . LEU A 1 92 ? 19.409 42.537 13.115 1.00 83.00 92 LEU A N 1
ATOM 739 C CA . LEU A 1 92 ? 19.779 43.874 13.573 1.00 83.00 92 LEU A CA 1
ATOM 740 C C . LEU A 1 92 ? 18.840 44.953 13.012 1.00 83.00 92 LEU A C 1
ATOM 742 O O . LEU A 1 92 ? 18.349 45.792 13.765 1.00 83.00 92 LEU A O 1
ATOM 746 N N . ARG A 1 93 ? 18.501 44.894 11.715 1.00 81.12 93 ARG A N 1
ATOM 747 C CA . ARG A 1 93 ? 17.504 45.798 11.112 1.00 81.12 93 ARG A CA 1
ATOM 748 C C . ARG A 1 93 ? 16.132 45.673 11.772 1.00 81.12 93 ARG A C 1
ATOM 750 O O . ARG A 1 93 ? 15.493 46.689 12.021 1.00 81.12 93 ARG A O 1
ATOM 757 N N . ARG A 1 94 ? 15.684 44.455 12.087 1.00 79.81 94 ARG A N 1
ATOM 758 C CA . ARG A 1 94 ? 14.378 44.226 12.724 1.00 79.81 94 ARG A CA 1
ATOM 759 C C . ARG A 1 94 ? 14.277 44.854 14.118 1.00 79.81 94 ARG A C 1
ATOM 761 O O . ARG A 1 94 ? 13.183 45.243 14.503 1.00 79.81 94 ARG A O 1
ATOM 768 N N . VAL A 1 95 ? 15.389 44.976 14.844 1.00 81.81 95 VAL A N 1
ATOM 769 C CA . VAL A 1 95 ? 15.425 45.601 16.179 1.00 81.81 95 VAL A CA 1
ATOM 770 C C . VAL A 1 95 ? 15.654 47.115 16.095 1.00 81.81 95 VAL A C 1
ATOM 772 O O . VAL A 1 95 ? 14.975 47.887 16.775 1.00 81.81 95 VAL A O 1
ATOM 775 N N . LEU A 1 96 ? 16.573 47.568 15.239 1.00 84.75 96 LEU A N 1
ATOM 776 C CA . LEU A 1 96 ? 16.937 48.987 15.162 1.00 84.75 96 LEU A CA 1
ATOM 777 C C . LEU A 1 96 ? 15.853 49.857 14.514 1.00 84.75 96 LEU A C 1
ATOM 779 O O . LEU A 1 96 ? 15.633 50.975 14.970 1.00 84.75 96 LEU A O 1
ATOM 783 N N . VAL A 1 97 ? 15.149 49.358 13.491 1.00 84.06 97 VAL A N 1
ATOM 784 C CA . VAL A 1 97 ? 14.110 50.127 12.781 1.00 84.06 97 VAL A CA 1
ATOM 785 C C . VAL A 1 97 ? 12.952 50.574 13.692 1.00 84.06 97 VAL A C 1
ATOM 787 O O . VAL A 1 97 ? 12.668 51.773 13.706 1.00 84.06 97 VAL A O 1
ATOM 790 N N . PRO A 1 98 ? 12.290 49.699 14.479 1.00 76.31 98 PRO A N 1
ATOM 791 C CA . PRO A 1 98 ? 11.202 50.144 15.353 1.00 76.31 98 PRO A CA 1
ATOM 792 C C . PRO A 1 98 ? 11.700 51.082 16.459 1.00 76.31 98 PRO A C 1
ATOM 794 O O . PRO A 1 98 ? 11.038 52.068 16.773 1.00 76.31 98 PRO A O 1
ATOM 797 N N . THR A 1 99 ? 12.894 50.829 16.999 1.00 84.94 99 THR A N 1
ATOM 798 C CA . THR A 1 99 ? 13.494 51.674 18.041 1.00 84.94 99 THR A CA 1
ATOM 799 C C . THR A 1 99 ? 13.772 53.086 17.524 1.00 84.94 99 THR A C 1
ATOM 801 O O . THR A 1 99 ? 13.447 54.066 18.192 1.00 84.94 99 THR A O 1
ATOM 804 N N . ALA A 1 100 ? 14.309 53.207 16.306 1.00 85.94 100 ALA A N 1
ATOM 805 C CA . ALA A 1 100 ? 14.560 54.496 15.670 1.00 85.94 100 ALA A CA 1
ATOM 806 C C . ALA A 1 100 ? 13.261 55.277 15.400 1.00 85.94 100 ALA A C 1
ATOM 808 O O . ALA A 1 100 ? 13.227 56.490 15.603 1.00 85.94 100 ALA A O 1
ATOM 809 N N . ALA A 1 101 ? 12.182 54.596 14.999 1.00 85.38 101 ALA A N 1
ATOM 810 C CA . ALA A 1 101 ? 10.883 55.232 14.777 1.00 85.38 101 ALA A CA 1
ATOM 811 C C . ALA A 1 101 ? 10.284 55.796 16.078 1.00 85.38 101 ALA A C 1
ATOM 813 O O . ALA A 1 101 ? 9.818 56.935 16.100 1.00 85.38 101 ALA A O 1
ATOM 814 N N . ILE A 1 102 ? 10.351 55.034 17.176 1.00 88.62 102 ILE A N 1
ATOM 815 C CA . ILE A 1 102 ? 9.900 55.500 18.496 1.00 88.62 102 ILE A CA 1
ATOM 816 C C . ILE A 1 102 ? 10.743 56.692 18.955 1.00 88.62 102 ILE A C 1
ATOM 818 O O . ILE A 1 102 ? 10.190 57.707 19.374 1.00 88.62 102 ILE A O 1
ATOM 822 N N . ALA A 1 103 ? 12.071 56.605 18.830 1.00 89.25 103 ALA A N 1
ATOM 823 C CA . ALA A 1 103 ? 12.964 57.699 19.197 1.00 89.25 103 ALA A CA 1
ATOM 824 C C . ALA A 1 103 ? 12.642 58.982 18.416 1.00 89.25 103 ALA A C 1
ATOM 826 O O . ALA A 1 103 ? 12.572 60.052 19.015 1.00 89.25 103 ALA A O 1
ATOM 827 N N . ALA A 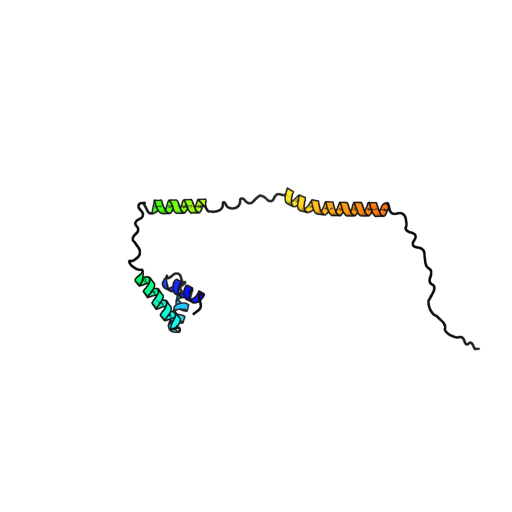1 104 ? 12.373 58.878 17.111 1.00 90.31 104 ALA A N 1
ATOM 828 C CA . ALA A 1 104 ? 11.980 60.016 16.285 1.00 90.31 104 ALA A CA 1
ATOM 829 C C . ALA A 1 104 ? 10.652 60.648 16.742 1.00 90.31 104 ALA A C 1
ATOM 831 O O . ALA A 1 104 ? 10.554 61.873 16.795 1.00 90.31 104 ALA A O 1
ATOM 832 N N . LEU A 1 105 ? 9.654 59.840 17.121 1.00 89.31 105 LEU A N 1
ATOM 833 C CA . LEU A 1 105 ? 8.380 60.343 17.649 1.00 89.31 105 LEU A CA 1
ATOM 834 C C . LEU A 1 105 ? 8.548 61.058 18.991 1.00 89.31 105 LEU A C 1
ATOM 836 O O . LEU A 1 105 ? 7.960 62.119 19.189 1.00 89.31 105 LEU A O 1
ATOM 840 N N . VAL A 1 106 ? 9.370 60.518 19.894 1.00 91.00 106 VAL A N 1
ATOM 841 C CA . VAL A 1 106 ? 9.675 61.167 21.180 1.00 91.00 106 VAL A CA 1
ATOM 842 C C . VAL A 1 106 ? 10.389 62.498 20.955 1.00 91.00 106 VAL A C 1
ATOM 844 O O . VAL A 1 106 ? 10.018 63.499 21.563 1.00 91.00 106 VAL A O 1
ATOM 847 N N . LEU A 1 107 ? 11.368 62.536 20.047 1.00 89.25 107 LEU A N 1
ATOM 848 C CA . LEU A 1 107 ? 12.083 63.763 19.691 1.00 89.25 107 LEU A CA 1
ATOM 849 C C . LEU A 1 107 ? 11.135 64.806 19.087 1.00 89.25 107 LEU A C 1
ATOM 851 O O . LEU A 1 107 ? 11.159 65.964 19.494 1.00 89.25 107 LEU A O 1
ATOM 855 N N . ALA A 1 108 ? 10.252 64.394 18.175 1.00 86.94 108 ALA A N 1
ATOM 856 C CA . ALA A 1 108 ? 9.243 65.273 17.592 1.00 86.94 108 ALA A CA 1
ATOM 857 C C . ALA A 1 108 ? 8.271 65.815 18.654 1.00 86.94 108 ALA A C 1
ATOM 859 O O . ALA A 1 108 ? 8.029 67.020 18.700 1.00 86.94 108 ALA A O 1
ATOM 860 N N . ALA A 1 109 ? 7.764 64.960 19.548 1.00 84.62 109 ALA A N 1
ATOM 861 C CA . ALA A 1 109 ? 6.890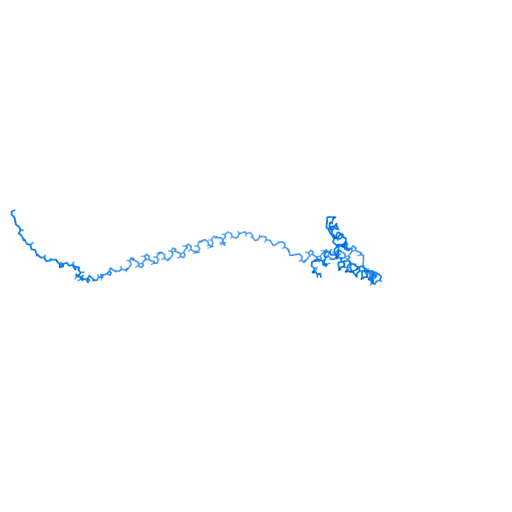 65.374 20.644 1.00 84.62 109 ALA A CA 1
ATOM 862 C C . ALA A 1 109 ? 7.596 66.357 21.590 1.00 84.62 109 ALA A C 1
ATOM 864 O O . ALA A 1 109 ? 7.029 67.388 21.950 1.00 84.62 109 ALA A O 1
ATOM 865 N N . PHE A 1 110 ? 8.858 66.090 21.932 1.00 86.62 110 PHE A N 1
ATOM 866 C CA . PHE A 1 110 ? 9.659 66.979 22.766 1.00 86.62 110 PHE A CA 1
ATOM 867 C C . PHE A 1 110 ? 9.854 68.358 22.114 1.00 86.62 110 PHE A C 1
ATOM 869 O O . PHE A 1 110 ? 9.621 69.383 22.763 1.00 86.62 110 PHE A O 1
ATOM 876 N N . LEU A 1 111 ? 10.185 68.415 20.817 1.00 84.94 111 LEU A N 1
ATOM 877 C CA . LEU A 1 111 ? 10.261 69.689 20.090 1.00 84.94 111 LEU A CA 1
ATOM 878 C C . LEU A 1 111 ? 8.919 70.437 20.079 1.00 84.94 111 LEU A C 1
ATOM 880 O O . LEU A 1 111 ? 8.902 71.650 20.270 1.00 84.94 111 LEU A O 1
ATOM 884 N N . VAL A 1 112 ? 7.792 69.742 19.912 1.00 81.88 112 VAL A N 1
ATOM 885 C CA . VAL A 1 112 ? 6.460 70.375 19.939 1.00 81.88 112 VAL A CA 1
ATOM 886 C C . VAL A 1 112 ? 6.135 70.944 21.325 1.00 81.88 112 VAL A C 1
ATOM 888 O O . VAL A 1 112 ? 5.628 72.063 21.428 1.00 81.88 112 VAL A O 1
ATOM 891 N N . THR A 1 113 ? 6.457 70.219 22.401 1.00 74.88 113 THR A N 1
ATOM 892 C CA . THR A 1 113 ? 6.208 70.697 23.775 1.00 74.88 113 THR A CA 1
ATOM 893 C C . THR A 1 113 ? 7.077 71.892 24.159 1.00 74.88 113 THR A C 1
ATOM 895 O O . THR A 1 113 ? 6.605 72.785 24.854 1.00 74.88 113 THR A O 1
ATOM 898 N N . THR A 1 114 ? 8.319 71.953 23.673 1.00 74.19 114 THR A N 1
ATOM 899 C CA . THR A 1 114 ? 9.241 73.065 23.966 1.00 74.19 114 THR A CA 1
ATOM 900 C C . THR A 1 114 ? 8.958 74.318 23.134 1.00 74.19 114 THR A C 1
ATOM 902 O O . THR A 1 114 ? 9.326 75.413 23.550 1.00 74.19 114 THR A O 1
ATOM 905 N N . GLN A 1 115 ? 8.273 74.186 21.993 1.00 66.19 115 GLN A N 1
ATOM 906 C CA . GLN A 1 115 ? 7.888 75.310 21.129 1.00 66.19 115 GLN A CA 1
ATOM 907 C C . GLN A 1 115 ? 6.462 75.831 21.380 1.00 66.19 115 GLN A C 1
ATOM 909 O O . GLN A 1 115 ? 6.044 76.790 20.734 1.00 66.19 115 GLN A O 1
ATOM 914 N N . SER A 1 116 ? 5.704 75.230 22.303 1.00 53.44 116 SER A N 1
ATOM 915 C CA . SER A 1 116 ? 4.334 75.659 22.611 1.00 53.44 116 SER A CA 1
ATOM 916 C C . SER A 1 116 ? 4.324 76.772 23.678 1.00 53.44 116 SER A C 1
ATOM 918 O O . SER A 1 116 ? 4.667 76.493 24.827 1.00 53.44 116 SER A O 1
ATOM 920 N N . PRO A 1 117 ? 3.922 78.023 23.364 1.00 56.69 117 PRO A N 1
ATOM 921 C CA . PRO A 1 117 ? 3.752 79.073 24.374 1.00 56.69 117 PRO A CA 1
ATOM 922 C C . PRO A 1 117 ? 2.544 78.778 25.292 1.00 56.69 117 PRO A C 1
ATOM 924 O O . PRO A 1 117 ? 1.605 78.095 24.867 1.00 56.69 117 PRO A O 1
ATOM 927 N N . PRO A 1 118 ? 2.533 79.274 26.546 1.00 54.66 118 PRO A N 1
ATOM 928 C CA . PRO A 1 118 ? 1.516 78.918 27.535 1.00 54.66 118 PRO A CA 1
ATOM 929 C C . PRO A 1 118 ? 0.110 79.334 27.081 1.00 54.66 118 PRO A C 1
ATOM 931 O O . PRO A 1 118 ? -0.167 80.513 26.857 1.00 54.66 118 PRO A O 1
ATOM 934 N N . ARG A 1 119 ? -0.806 78.361 26.976 1.00 52.78 119 ARG A N 1
ATOM 935 C CA . ARG A 1 119 ? -2.246 78.626 26.845 1.00 52.78 119 ARG A CA 1
ATOM 936 C C . ARG A 1 119 ? -2.793 79.027 28.212 1.00 52.78 119 ARG A C 1
ATOM 938 O O . ARG A 1 119 ? -2.997 78.177 29.073 1.00 52.78 119 ARG A O 1
ATOM 945 N N . TYR A 1 120 ? -3.048 80.318 28.394 1.00 46.47 120 TYR A N 1
ATOM 946 C CA . TYR A 1 120 ? -3.883 80.814 29.483 1.00 46.47 120 TYR A CA 1
ATOM 947 C C . TYR A 1 120 ? -5.334 80.383 29.222 1.00 46.47 120 TYR A C 1
ATOM 949 O O . TYR A 1 120 ? -6.000 80.921 28.341 1.00 46.47 120 TYR A O 1
ATOM 957 N N . SER A 1 121 ? -5.804 79.377 29.960 1.00 51.47 121 SER A N 1
ATOM 958 C CA . SER A 1 121 ? -7.225 79.034 30.063 1.00 51.47 121 SER A CA 1
ATOM 959 C C . SER A 1 121 ? -7.843 79.955 31.108 1.00 51.47 121 SER A C 1
ATOM 961 O O . SER A 1 121 ? -7.482 79.877 32.282 1.00 51.47 121 SER A O 1
ATOM 963 N N . GLY A 1 122 ? -8.720 80.858 30.668 1.00 47.00 122 GLY A N 1
ATOM 964 C CA . GLY A 1 122 ? -9.446 81.786 31.529 1.00 47.00 122 GLY A CA 1
ATOM 965 C C . GLY A 1 122 ? -10.227 81.046 32.614 1.00 47.00 122 GLY A C 1
ATOM 966 O O . GLY A 1 122 ? -10.919 80.070 32.341 1.00 47.00 122 GLY A O 1
ATOM 967 N N . ALA A 1 123 ? -10.066 81.507 33.851 1.00 45.66 123 ALA A N 1
ATOM 968 C CA . ALA A 1 123 ? -10.837 81.065 34.997 1.00 45.66 123 ALA A CA 1
ATOM 969 C C . ALA A 1 123 ? -12.253 81.647 34.900 1.00 45.66 123 ALA A C 1
ATOM 971 O O . ALA A 1 123 ? -12.468 82.823 35.187 1.00 45.66 123 ALA A O 1
ATOM 972 N N . GLU A 1 124 ? -13.216 80.827 34.492 1.00 43.44 124 GLU A N 1
ATOM 973 C CA . GLU A 1 124 ? -14.633 81.100 34.713 1.00 43.44 124 GLU A CA 1
ATOM 974 C C . GLU A 1 124 ? -14.971 80.652 36.140 1.00 43.44 124 GLU A C 1
ATOM 976 O O . GLU A 1 124 ? -15.172 79.474 36.428 1.00 43.44 124 GLU A O 1
ATOM 981 N N . THR A 1 125 ? -14.947 81.600 37.075 1.00 49.44 125 THR A N 1
ATOM 982 C CA . THR A 1 125 ? -15.426 81.410 38.446 1.00 49.44 125 THR A CA 1
ATOM 983 C C . THR A 1 125 ? -16.953 81.391 38.451 1.00 49.44 125 THR A C 1
ATOM 985 O O . THR A 1 125 ? -17.583 82.446 38.516 1.00 49.44 125 THR A O 1
ATOM 988 N N . ALA A 1 126 ? -17.549 80.203 38.402 1.00 47.56 126 ALA A N 1
ATOM 989 C CA . ALA A 1 126 ? -18.930 79.992 38.820 1.00 47.56 126 ALA A CA 1
ATOM 990 C C . ALA A 1 126 ? -18.917 79.548 40.292 1.00 47.56 126 ALA A C 1
ATOM 992 O O . ALA A 1 126 ? -18.648 78.390 40.604 1.00 47.56 126 ALA A O 1
ATOM 993 N N . LEU A 1 127 ? -19.131 80.510 41.198 1.00 52.09 127 LEU A N 1
ATOM 994 C CA . LEU A 1 127 ? -19.547 80.227 42.570 1.00 52.09 127 LEU A CA 1
ATOM 995 C C . LEU A 1 127 ? -20.979 79.690 42.519 1.00 52.09 127 LEU A C 1
ATOM 997 O O . LEU A 1 127 ? -21.887 80.455 42.208 1.00 52.09 127 LEU A O 1
ATOM 1001 N N . ASP A 1 128 ? -21.172 78.420 42.856 1.00 45.22 128 ASP A N 1
ATOM 1002 C CA . ASP A 1 128 ? -22.469 77.914 43.297 1.00 45.22 128 ASP A CA 1
ATOM 1003 C C . ASP A 1 128 ? -22.252 76.669 44.166 1.00 45.22 128 ASP A C 1
ATOM 1005 O O . ASP A 1 128 ? -22.133 75.553 43.666 1.00 45.22 128 ASP A O 1
ATOM 1009 N N . ASP A 1 129 ? -22.127 76.872 45.479 1.00 48.66 129 ASP A N 1
ATOM 1010 C CA . ASP A 1 129 ? -22.473 75.823 46.436 1.00 48.66 129 ASP A CA 1
ATOM 1011 C C . ASP A 1 129 ? -23.242 76.419 47.624 1.00 48.66 129 ASP A C 1
ATOM 1013 O O . ASP A 1 129 ? -22.692 77.025 48.544 1.00 48.66 129 ASP A O 1
ATOM 1017 N N . SER A 1 130 ? -24.563 76.342 47.482 1.00 48.97 130 SER A N 1
ATOM 1018 C CA . SER A 1 130 ? -25.529 75.790 48.437 1.00 48.97 130 SER A CA 1
ATOM 1019 C C . SER A 1 130 ? -25.213 75.894 49.935 1.00 48.97 130 SER A C 1
ATOM 1021 O O . SER A 1 130 ? -24.428 75.132 50.493 1.00 48.97 130 SER A O 1
ATOM 1023 N N . GLY A 1 131 ? -25.977 76.727 50.644 1.00 54.50 131 GLY A N 1
ATOM 1024 C CA . GLY A 1 131 ? -26.021 76.678 52.105 1.00 54.50 131 GLY A CA 1
ATOM 1025 C C . GLY A 1 131 ? -26.982 77.679 52.733 1.00 54.50 131 GLY A C 1
ATOM 1026 O O . GLY A 1 131 ? -26.549 78.589 53.429 1.00 54.50 131 GLY A O 1
ATOM 1027 N N . ALA A 1 132 ? -28.289 77.524 52.507 1.00 43.50 132 ALA A N 1
ATOM 1028 C CA . ALA A 1 132 ? -29.303 78.192 53.321 1.00 43.50 132 ALA A CA 1
ATOM 1029 C C . ALA A 1 132 ? -29.677 77.286 54.511 1.00 43.50 132 ALA A C 1
ATOM 1031 O O . ALA A 1 132 ? -30.319 76.257 54.319 1.00 43.50 132 ALA A O 1
ATOM 1032 N N . PHE A 1 133 ? -29.298 77.673 55.732 1.00 52.09 133 PHE A N 1
ATOM 1033 C CA . PHE A 1 133 ? -29.905 77.181 56.975 1.00 52.09 133 PHE A CA 1
ATOM 1034 C C . PHE A 1 133 ? -30.209 78.370 57.890 1.00 52.09 133 PHE A C 1
ATOM 1036 O O . PHE A 1 133 ? -29.401 79.284 58.048 1.00 52.09 133 PHE A O 1
ATOM 1043 N N . THR A 1 134 ? -31.425 78.373 58.425 1.00 59.06 134 THR A N 1
ATOM 1044 C CA . THR A 1 134 ? -32.068 79.500 59.101 1.00 59.06 134 THR A CA 1
ATOM 1045 C C . THR A 1 134 ? -31.680 79.585 60.582 1.00 59.06 134 THR A C 1
ATOM 1047 O O . THR A 1 134 ? -31.582 78.577 61.274 1.00 59.06 134 THR A O 1
ATOM 1050 N N . TYR A 1 135 ? -31.493 80.825 61.026 1.00 44.44 135 TYR A N 1
ATOM 1051 C CA . TYR A 1 135 ? -31.274 81.359 62.376 1.00 44.44 135 TYR A CA 1
ATOM 1052 C C . TYR A 1 135 ? -32.237 80.832 63.460 1.00 44.44 135 TYR A C 1
ATOM 1054 O O . TYR A 1 135 ? -33.415 80.654 63.170 1.00 44.44 135 TYR A O 1
ATOM 1062 N N . HIS A 1 136 ? -31.759 80.666 64.702 1.00 54.91 136 HIS A N 1
ATOM 1063 C CA . HIS A 1 136 ? -32.293 81.347 65.896 1.00 54.91 136 HIS A CA 1
ATOM 1064 C C . HIS A 1 136 ? -31.395 81.123 67.128 1.00 54.91 136 HIS A C 1
ATOM 1066 O O . HIS A 1 136 ? -30.910 80.024 67.377 1.00 54.91 136 HIS A O 1
ATOM 1072 N N . ASP A 1 137 ? -31.182 82.234 67.828 1.00 64.44 137 ASP A N 1
ATOM 1073 C CA . ASP A 1 137 ? -30.383 82.471 69.033 1.00 64.44 137 ASP A CA 1
ATOM 1074 C C . ASP A 1 137 ? -31.190 82.181 70.320 1.00 64.44 137 ASP A C 1
ATOM 1076 O O . ASP A 1 137 ? -32.381 81.870 70.225 1.00 64.44 137 ASP A O 1
ATOM 1080 N N . TYR A 1 138 ? -30.548 82.391 71.474 1.00 53.34 138 TYR A N 1
ATOM 1081 C CA . TYR A 1 138 ? -31.024 82.419 72.869 1.00 53.34 138 TYR A CA 1
ATOM 1082 C C . TYR A 1 138 ? -30.792 81.153 73.715 1.00 53.34 138 TYR A C 1
ATOM 1084 O O . TYR A 1 138 ? -31.245 80.066 73.360 1.00 53.34 138 TYR A O 1
ATOM 1092 N N . ASP A 1 139 ? -30.241 81.230 74.932 1.00 60.53 139 ASP A N 1
ATOM 1093 C CA . ASP A 1 139 ? -29.395 82.225 75.638 1.00 60.53 139 ASP A CA 1
ATOM 1094 C C . ASP A 1 139 ? -29.153 81.660 77.059 1.00 60.53 139 ASP A C 1
ATOM 1096 O O . ASP A 1 139 ? -30.069 81.047 77.609 1.00 60.53 139 ASP A O 1
ATOM 1100 N N . GLU A 1 140 ? -27.962 81.866 77.636 1.00 46.72 140 GLU A N 1
ATOM 1101 C CA . GLU A 1 140 ? -27.694 82.315 79.031 1.00 46.72 140 GLU A CA 1
ATOM 1102 C C . GLU A 1 140 ? -26.183 82.383 79.325 1.00 46.72 140 GLU A C 1
ATOM 1104 O O . GLU A 1 140 ? -25.454 81.404 79.034 1.00 46.72 140 GLU A O 1
#